Protein AF-A0A1M7NW04-F1 (afdb_monomer_lite)

Foldseek 3Di:
DVVLQVVLVVQLVVLVVQLVVCVVVVVVVSNLVSVLCSCQSVLVVDDVSNVVSVVSSVVSCVVVVVVVVVVVVVVVVCVVVVVVVDDDD

Radius of gyration: 14.63 Å; chains: 1; bounding box: 44×24×37 Å

Structure (mmCIF, N/CA/C/O backbone):
data_AF-A0A1M7NW04-F1
#
_entry.id   AF-A0A1M7NW04-F1
#
loop_
_atom_site.group_PDB
_atom_site.id
_atom_site.type_symbol
_atom_site.label_atom_id
_atom_site.label_alt_id
_atom_site.label_comp_id
_atom_site.label_asym_id
_atom_site.label_entity_id
_atom_site.label_seq_id
_atom_site.pdbx_PDB_ins_code
_atom_site.Cartn_x
_atom_site.Cartn_y
_atom_site.Cartn_z
_atom_site.occupancy
_atom_site.B_iso_or_equiv
_atom_site.auth_seq_id
_atom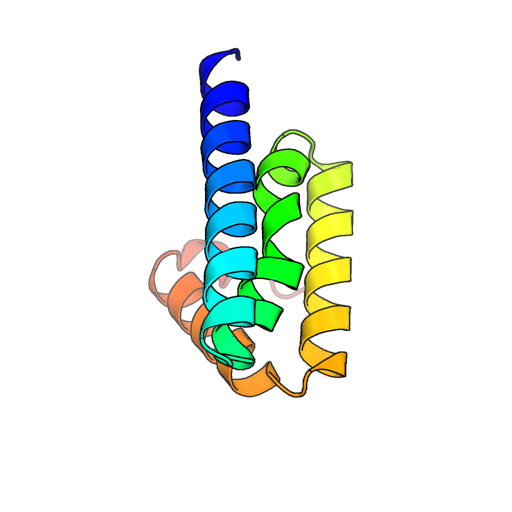_site.auth_comp_id
_atom_site.auth_asym_id
_atom_site.auth_atom_id
_atom_site.pdbx_PDB_model_num
ATOM 1 N N . MET A 1 1 ? 4.838 -0.607 -21.604 1.00 81.44 1 MET A N 1
ATOM 2 C CA . MET A 1 1 ? 4.892 0.580 -20.696 1.00 81.44 1 MET A CA 1
ATOM 3 C C . MET A 1 1 ? 3.486 1.072 -20.365 1.00 81.44 1 MET A C 1
ATOM 5 O O . MET A 1 1 ? 3.239 1.454 -19.226 1.00 81.44 1 MET A O 1
ATOM 9 N N . PHE A 1 2 ? 2.569 1.025 -21.338 1.00 94.56 2 PHE A N 1
ATOM 10 C CA . PHE A 1 2 ? 1.139 1.249 -21.131 1.00 94.56 2 PHE A CA 1
ATOM 11 C C . PHE A 1 2 ? 0.555 0.320 -20.056 1.00 94.56 2 PHE A C 1
ATOM 13 O O . PHE A 1 2 ? -0.090 0.790 -19.130 1.00 94.56 2 PHE A O 1
ATOM 20 N N . GLU A 1 3 ? 0.866 -0.974 -20.115 1.00 97.44 3 GLU A N 1
ATOM 21 C CA . GLU A 1 3 ? 0.313 -2.019 -19.248 1.00 97.44 3 GLU A CA 1
ATOM 22 C C . GLU A 1 3 ? 0.624 -1.757 -17.771 1.00 97.44 3 GLU A C 1
ATOM 24 O O . GLU A 1 3 ? -0.284 -1.739 -16.946 1.00 97.44 3 GLU A O 1
ATOM 29 N N . LYS A 1 4 ? 1.894 -1.470 -17.435 1.00 96.06 4 LYS A N 1
ATOM 30 C CA . LYS A 1 4 ? 2.315 -1.145 -16.058 1.00 96.06 4 LYS A CA 1
ATOM 31 C C . LYS A 1 4 ? 1.560 0.080 -15.527 1.00 96.06 4 LYS A C 1
ATOM 33 O O . LYS A 1 4 ? 1.090 0.063 -14.396 1.00 96.06 4 LYS A O 1
ATOM 38 N N . ARG A 1 5 ? 1.415 1.125 -16.352 1.00 96.12 5 ARG A N 1
ATOM 39 C CA . ARG A 1 5 ? 0.696 2.358 -15.988 1.00 96.12 5 ARG A CA 1
ATOM 40 C C . ARG A 1 5 ? -0.800 2.120 -15.812 1.00 96.12 5 ARG A C 1
ATOM 42 O O . ARG A 1 5 ? -1.378 2.615 -14.853 1.00 96.12 5 ARG A O 1
ATOM 49 N N . PHE A 1 6 ? -1.408 1.352 -16.710 1.00 97.44 6 PHE A N 1
ATOM 50 C CA . PHE A 1 6 ? -2.821 1.007 -16.636 1.00 97.44 6 PHE A CA 1
ATOM 51 C C . PHE A 1 6 ? -3.125 0.177 -15.384 1.00 97.44 6 PHE A C 1
ATOM 53 O O . PHE A 1 6 ? -4.035 0.519 -14.639 1.00 97.44 6 PHE A O 1
ATOM 60 N N . LEU A 1 7 ? -2.319 -0.847 -15.086 1.00 98.12 7 LEU A N 1
ATOM 61 C CA . LEU A 1 7 ? -2.480 -1.656 -13.873 1.00 98.12 7 LEU A CA 1
ATOM 62 C C . LEU A 1 7 ? -2.284 -0.829 -12.596 1.00 98.12 7 LEU A C 1
ATOM 64 O O . LEU A 1 7 ? -3.073 -0.953 -11.663 1.00 98.12 7 LEU A O 1
ATOM 68 N N . ALA A 1 8 ? -1.280 0.052 -12.567 1.00 97.31 8 ALA A N 1
ATOM 69 C CA . ALA A 1 8 ? -1.081 0.977 -11.454 1.00 97.31 8 ALA A CA 1
ATOM 70 C C . ALA A 1 8 ? -2.293 1.902 -11.253 1.00 97.31 8 ALA A C 1
ATOM 72 O O . ALA A 1 8 ? -2.730 2.105 -10.124 1.00 97.31 8 ALA A O 1
ATOM 73 N N . TYR A 1 9 ? -2.874 2.414 -12.342 1.00 97.75 9 TYR A N 1
ATOM 74 C CA . TYR A 1 9 ? -4.085 3.231 -12.287 1.00 97.75 9 TYR A CA 1
ATOM 75 C C . TYR A 1 9 ? -5.301 2.448 -11.773 1.00 97.75 9 TYR A C 1
ATOM 77 O O . TYR A 1 9 ? -6.019 2.949 -10.913 1.00 97.75 9 TYR A O 1
ATOM 85 N N . VAL A 1 10 ? -5.503 1.210 -12.238 1.00 98.31 10 VAL A N 1
ATOM 86 C CA . VAL A 1 10 ? -6.586 0.337 -11.750 1.00 98.31 10 VAL A CA 1
ATOM 87 C C . VAL A 1 10 ? -6.447 0.081 -10.246 1.00 98.31 10 VAL A C 1
ATOM 89 O O . VAL A 1 10 ? -7.431 0.170 -9.515 1.00 98.31 10 VAL A O 1
ATOM 92 N N . LEU A 1 11 ? -5.234 -0.182 -9.756 1.00 98.06 11 LEU A N 1
ATOM 93 C CA . LEU A 1 11 ? -4.983 -0.356 -8.321 1.00 98.06 11 LEU A CA 1
ATOM 94 C C . LEU A 1 11 ? -5.250 0.930 -7.529 1.00 98.06 11 LEU A C 1
ATOM 96 O O . LEU A 1 11 ? -5.896 0.873 -6.486 1.00 98.06 11 LEU A O 1
ATOM 100 N N . TYR A 1 12 ? -4.789 2.077 -8.038 1.00 97.75 12 TYR A N 1
ATOM 101 C CA . TYR A 1 12 ? -5.040 3.389 -7.439 1.00 97.75 12 TYR A CA 1
ATOM 102 C C . TYR A 1 12 ? -6.541 3.647 -7.276 1.00 97.75 12 TYR A C 1
ATOM 104 O O . TYR A 1 12 ? -6.999 3.904 -6.164 1.00 97.75 12 TYR A O 1
ATOM 112 N N . ILE A 1 13 ? -7.316 3.528 -8.360 1.00 98.19 13 ILE A N 1
ATOM 113 C CA . ILE A 1 13 ? -8.746 3.850 -8.318 1.00 98.19 13 ILE A CA 1
ATOM 114 C C . ILE A 1 13 ? -9.522 2.856 -7.448 1.00 98.19 13 ILE A C 1
ATOM 116 O O . ILE A 1 13 ? -10.371 3.271 -6.669 1.00 98.19 13 ILE A O 1
ATOM 120 N N . THR A 1 14 ? -9.152 1.572 -7.471 1.00 98.31 14 THR A N 1
ATOM 121 C CA . THR A 1 14 ? -9.771 0.555 -6.605 1.00 98.31 14 THR A CA 1
ATOM 122 C C . THR A 1 14 ? -9.563 0.881 -5.123 1.00 98.31 14 THR A C 1
ATOM 124 O O . THR A 1 14 ? -10.488 0.759 -4.326 1.00 98.31 14 THR A O 1
ATOM 127 N N . LEU A 1 15 ? -8.364 1.320 -4.722 1.00 97.62 15 LEU A N 1
ATOM 128 C CA . LEU A 1 15 ? -8.095 1.705 -3.331 1.00 97.62 15 LEU A CA 1
ATOM 129 C C . LEU A 1 15 ? -8.862 2.973 -2.926 1.00 97.62 15 LEU A C 1
ATOM 131 O O . LEU A 1 15 ? -9.317 3.066 -1.787 1.00 97.62 15 LEU A O 1
ATOM 135 N N . VAL A 1 16 ? -9.061 3.918 -3.850 1.00 97.50 16 VAL A N 1
ATOM 136 C CA . VAL A 1 16 ? -9.921 5.090 -3.613 1.00 97.50 16 VAL A CA 1
ATOM 137 C C . VAL A 1 16 ? -11.373 4.665 -3.377 1.00 97.50 16 VAL A C 1
ATOM 139 O O . VAL A 1 16 ? -11.964 5.082 -2.383 1.00 97.50 16 VAL A O 1
ATOM 142 N N . GLU A 1 17 ? -11.920 3.781 -4.213 1.00 98.12 17 GLU A N 1
ATOM 143 C CA . GLU A 1 17 ? -13.285 3.259 -4.049 1.00 98.12 17 GLU A CA 1
ATOM 144 C C . GLU A 1 17 ? -13.454 2.486 -2.729 1.00 98.12 17 GLU A C 1
ATOM 146 O O . GLU A 1 17 ? -14.455 2.647 -2.030 1.00 98.12 17 GLU A O 1
ATOM 151 N N . ILE A 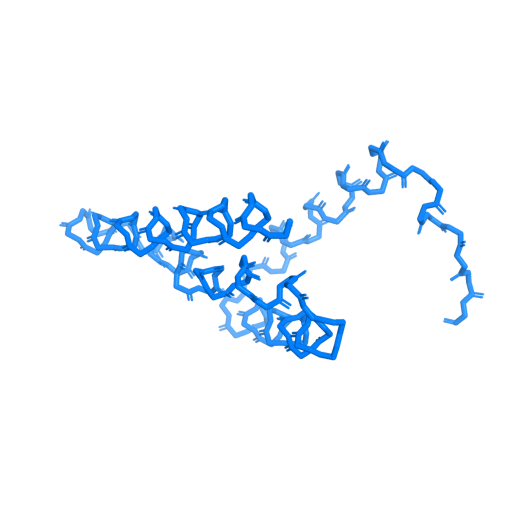1 18 ? -12.464 1.672 -2.337 1.00 97.88 18 ILE A N 1
ATOM 152 C CA . ILE A 1 18 ? -12.483 0.963 -1.048 1.00 97.88 18 ILE A CA 1
ATOM 153 C C . ILE A 1 18 ? -12.483 1.959 0.116 1.00 97.88 18 ILE A C 1
ATOM 155 O O . ILE A 1 18 ? -13.219 1.756 1.083 1.00 97.88 18 ILE A O 1
ATOM 159 N N . ARG A 1 19 ? -11.694 3.039 0.035 1.00 97.00 19 ARG A N 1
ATOM 160 C CA . ARG A 1 19 ? -11.677 4.092 1.060 1.00 97.00 19 ARG A CA 1
ATOM 161 C C . ARG A 1 19 ? -13.057 4.731 1.221 1.00 97.00 19 ARG A C 1
ATOM 163 O O . ARG A 1 19 ? -13.509 4.897 2.352 1.00 97.00 19 ARG A O 1
ATOM 170 N N . GLU A 1 20 ? -13.721 5.067 0.117 1.00 97.31 20 GLU A N 1
ATOM 171 C CA . GLU A 1 20 ? -15.067 5.658 0.127 1.00 97.31 20 GLU A CA 1
ATOM 172 C C . GLU A 1 20 ? -16.087 4.707 0.764 1.00 97.31 20 GLU A C 1
ATOM 174 O O . GLU A 1 20 ? -16.784 5.083 1.705 1.00 97.31 20 GLU A O 1
ATOM 179 N N . GLN A 1 21 ? -16.094 3.436 0.357 1.00 97.75 21 GLN A N 1
ATOM 180 C CA . GLN A 1 21 ? -16.980 2.431 0.952 1.00 97.75 21 GLN A CA 1
ATOM 181 C C . GLN A 1 21 ? -16.696 2.193 2.439 1.00 97.75 21 GLN A C 1
ATOM 183 O O . GLN A 1 21 ? -17.616 1.943 3.219 1.00 97.75 21 GLN A O 1
ATOM 188 N N . ALA A 1 22 ? -15.426 2.220 2.842 1.00 97.25 22 ALA A N 1
ATOM 189 C CA . ALA A 1 22 ? -15.039 2.054 4.235 1.00 97.25 22 ALA A CA 1
ATOM 190 C C . ALA A 1 22 ? -15.517 3.233 5.092 1.00 97.25 22 ALA A C 1
ATOM 192 O O . ALA A 1 22 ? -16.017 3.014 6.195 1.00 97.25 22 ALA A O 1
ATOM 193 N N . TYR A 1 23 ? -15.438 4.458 4.562 1.00 96.88 23 TYR A N 1
ATOM 194 C CA . TYR A 1 23 ? -15.995 5.647 5.202 1.00 96.88 23 TYR A CA 1
ATOM 195 C C . TYR A 1 23 ? -17.511 5.519 5.403 1.00 96.88 23 TYR A C 1
ATOM 197 O O . TYR A 1 23 ? -17.996 5.679 6.522 1.00 96.88 23 TYR A O 1
ATOM 205 N N . GLU A 1 24 ? -18.253 5.147 4.356 1.00 97.38 24 GLU A N 1
ATOM 206 C CA . GLU A 1 24 ? -19.713 4.970 4.418 1.00 97.38 24 GLU A CA 1
ATOM 207 C C . GLU A 1 24 ? -20.147 3.899 5.428 1.00 97.38 24 GLU A C 1
ATOM 209 O O . GLU A 1 24 ? -21.180 4.033 6.085 1.00 97.38 24 GLU A O 1
ATOM 214 N N . LYS A 1 25 ? -19.354 2.833 5.571 1.00 97.44 25 LYS A N 1
ATOM 215 C CA . LYS A 1 25 ? -19.632 1.716 6.488 1.00 97.44 25 LYS A CA 1
ATOM 216 C C . LYS A 1 25 ? -19.100 1.937 7.906 1.00 97.44 25 LYS A C 1
ATOM 218 O O . LYS A 1 25 ? -19.335 1.091 8.767 1.00 97.44 25 LYS A O 1
ATOM 223 N N . GLY A 1 26 ? -18.375 3.029 8.157 1.00 95.25 26 GLY A N 1
ATOM 224 C CA . GLY A 1 26 ? -17.701 3.271 9.435 1.00 95.25 26 GLY A CA 1
ATOM 225 C C . GLY A 1 26 ? -16.561 2.287 9.736 1.00 95.25 26 GLY A C 1
ATOM 226 O O . GLY A 1 26 ? -16.199 2.103 10.899 1.00 95.25 26 GLY A O 1
ATOM 227 N N . ASP A 1 27 ? -15.987 1.642 8.715 1.00 95.19 27 ASP A N 1
ATOM 228 C CA . ASP A 1 27 ? -14.808 0.786 8.865 1.00 95.19 27 ASP A CA 1
ATOM 229 C C . ASP A 1 27 ? -13.541 1.647 8.858 1.00 95.19 27 ASP A C 1
ATOM 231 O O . ASP A 1 27 ? -12.852 1.807 7.848 1.00 95.19 27 ASP A O 1
ATOM 235 N N . ASN A 1 28 ? -13.227 2.210 10.024 1.00 90.25 28 ASN A N 1
ATOM 236 C CA . ASN A 1 28 ? -12.070 3.085 10.195 1.00 90.25 28 ASN A CA 1
ATOM 237 C C . ASN A 1 28 ? -10.756 2.405 9.791 1.00 90.25 28 ASN A C 1
ATOM 239 O O . ASN A 1 28 ? -9.861 3.058 9.261 1.00 90.25 28 ASN A O 1
ATOM 243 N N . ARG A 1 29 ? -10.619 1.094 10.022 1.00 89.25 29 ARG A N 1
ATOM 244 C CA . ARG A 1 29 ? -9.381 0.377 9.705 1.00 89.25 29 ARG A CA 1
ATOM 245 C C . ARG A 1 29 ? -9.179 0.306 8.197 1.00 89.25 29 ARG A C 1
ATOM 247 O O . ARG A 1 29 ? -8.092 0.620 7.713 1.00 89.25 29 ARG A O 1
ATOM 254 N N . LEU A 1 30 ? -10.207 -0.119 7.467 1.00 91.94 30 LEU A N 1
ATOM 255 C CA . LEU A 1 30 ? -10.135 -0.227 6.014 1.00 91.94 30 LEU A CA 1
ATOM 256 C C . LEU A 1 30 ? -10.019 1.150 5.354 1.00 91.94 30 LEU A C 1
ATOM 258 O O . LEU A 1 30 ? -9.279 1.293 4.379 1.00 91.94 30 LEU A O 1
ATOM 262 N N . TYR A 1 31 ? -10.676 2.160 5.930 1.00 94.75 31 TYR A N 1
ATOM 263 C CA . TYR A 1 31 ? -10.551 3.552 5.515 1.00 94.75 31 TYR A CA 1
ATOM 264 C C . TYR A 1 31 ? -9.092 4.002 5.571 1.00 94.75 31 TYR A C 1
ATOM 266 O O . TYR A 1 31 ? -8.531 4.384 4.547 1.00 94.75 31 TYR A O 1
ATOM 274 N N . TRP A 1 32 ? -8.449 3.882 6.734 1.0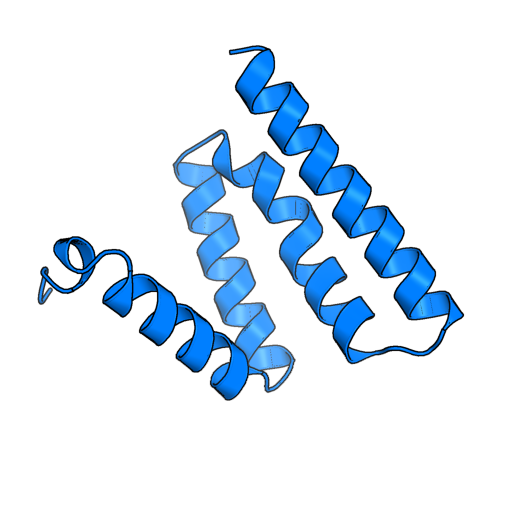0 90.88 32 TRP A N 1
ATOM 275 C CA . TRP A 1 32 ? -7.079 4.349 6.919 1.00 90.88 32 TRP A CA 1
ATOM 276 C C . TRP A 1 32 ? -6.059 3.580 6.082 1.00 90.88 32 TRP A C 1
ATOM 278 O O . TRP A 1 32 ? -5.167 4.185 5.495 1.00 90.88 32 TRP A O 1
ATOM 288 N N . LEU A 1 33 ? -6.190 2.254 5.984 1.00 90.62 33 LEU A N 1
ATOM 289 C CA . LEU A 1 33 ? -5.288 1.454 5.150 1.00 90.62 33 LEU A CA 1
ATOM 290 C C . LEU A 1 33 ? -5.379 1.861 3.678 1.00 90.62 33 LEU A C 1
ATOM 292 O O . LEU A 1 33 ? -4.357 2.020 3.014 1.00 90.62 33 LEU A O 1
ATOM 296 N N . SER A 1 34 ? -6.595 2.060 3.176 1.00 94.12 34 SER A N 1
ATOM 297 C CA . SER A 1 34 ? -6.810 2.478 1.792 1.00 94.12 34 SER A CA 1
ATOM 298 C C . SER A 1 34 ? -6.342 3.917 1.570 1.00 94.12 34 SER A C 1
ATOM 300 O O . SER A 1 34 ? -5.728 4.213 0.548 1.00 94.12 34 SER A O 1
ATOM 302 N N . ASP A 1 35 ? -6.535 4.795 2.555 1.00 93.25 35 ASP A N 1
ATOM 303 C CA . ASP A 1 35 ? -6.047 6.174 2.520 1.00 93.25 35 ASP A CA 1
ATOM 304 C C . ASP A 1 35 ? -4.517 6.262 2.482 1.00 93.25 35 ASP A C 1
ATOM 306 O O . ASP A 1 35 ? -3.966 7.066 1.739 1.00 93.25 35 ASP A O 1
ATOM 310 N N . ILE A 1 36 ? -3.803 5.383 3.181 1.00 92.19 36 ILE A N 1
ATOM 311 C CA . ILE A 1 36 ? -2.338 5.360 3.111 1.00 92.19 36 ILE A CA 1
ATOM 312 C C . ILE A 1 36 ? -1.852 4.781 1.781 1.00 92.19 36 ILE A C 1
ATOM 314 O O . ILE A 1 36 ? -0.893 5.275 1.190 1.00 92.19 36 ILE A O 1
ATOM 318 N N . LEU A 1 37 ? -2.489 3.706 1.316 1.00 94.56 37 LEU A N 1
ATOM 319 C CA . LEU A 1 37 ? -1.951 2.899 0.225 1.00 94.56 37 LEU A CA 1
ATOM 320 C C . LEU A 1 37 ? -2.387 3.365 -1.162 1.00 94.56 37 LEU A C 1
ATOM 322 O O . LEU A 1 37 ? -1.734 2.987 -2.132 1.00 94.56 37 LEU A O 1
ATOM 326 N N . HIS A 1 38 ? -3.453 4.164 -1.291 1.00 94.94 38 HIS A N 1
ATOM 327 C CA . HIS A 1 38 ? -4.033 4.459 -2.605 1.00 94.94 38 HIS A CA 1
ATOM 328 C C . HIS A 1 38 ? -3.039 5.069 -3.595 1.00 94.94 38 HIS A C 1
ATOM 330 O O . HIS A 1 38 ? -3.103 4.735 -4.770 1.00 94.94 38 HIS A O 1
ATOM 336 N N . THR A 1 39 ? -2.085 5.893 -3.152 1.00 91.69 39 THR A N 1
ATOM 337 C CA . THR A 1 39 ? -1.080 6.528 -4.027 1.00 91.69 39 THR A CA 1
ATOM 338 C C . THR A 1 39 ? 0.105 5.626 -4.374 1.00 91.69 39 THR A C 1
ATOM 340 O O . THR A 1 39 ? 0.764 5.855 -5.390 1.00 91.69 39 THR A O 1
ATOM 343 N N . VAL A 1 40 ? 0.354 4.575 -3.585 1.00 95.12 40 VAL A N 1
ATOM 344 C CA . VAL A 1 40 ? 1.517 3.686 -3.737 1.00 95.12 40 VAL A CA 1
ATOM 345 C C . VAL A 1 40 ? 1.620 3.084 -5.144 1.00 95.12 40 VAL A C 1
ATOM 347 O O . VAL A 1 40 ? 2.706 3.166 -5.716 1.00 95.12 40 VAL A O 1
ATOM 350 N N . PRO A 1 41 ? 0.550 2.547 -5.771 1.00 96.12 41 PRO A N 1
ATOM 351 C CA . PRO A 1 41 ? 0.639 1.961 -7.108 1.00 96.12 41 PRO A CA 1
ATOM 352 C C . PRO A 1 41 ? 1.244 2.892 -8.162 1.00 96.12 41 PRO A C 1
ATOM 354 O O . PRO A 1 41 ? 2.028 2.443 -8.998 1.00 96.12 41 PRO A O 1
ATOM 357 N N . LEU A 1 42 ? 0.901 4.183 -8.119 1.00 94.50 42 LEU A N 1
ATOM 358 C CA . LEU A 1 42 ? 1.422 5.170 -9.065 1.00 94.50 42 LEU A CA 1
ATOM 359 C C . LEU A 1 42 ? 2.885 5.507 -8.766 1.00 94.50 42 LEU A C 1
ATOM 361 O O . LEU A 1 42 ? 3.677 5.639 -9.699 1.00 94.50 42 LEU A O 1
ATOM 365 N N . SER A 1 43 ? 3.260 5.574 -7.488 1.00 94.62 43 SER A N 1
ATOM 366 C CA . SER A 1 43 ? 4.639 5.829 -7.065 1.00 94.62 43 SER A CA 1
ATOM 367 C C . SER A 1 43 ? 5.605 4.702 -7.442 1.00 94.62 43 SER A C 1
ATOM 369 O O . SER A 1 43 ? 6.770 4.975 -7.689 1.00 94.62 43 SER A O 1
ATOM 371 N N . LEU A 1 44 ? 5.141 3.453 -7.586 1.00 93.75 44 LEU A N 1
ATOM 372 C CA . LEU A 1 44 ? 5.962 2.309 -8.037 1.00 93.75 44 LEU A CA 1
ATOM 373 C C . LEU A 1 44 ? 6.396 2.383 -9.519 1.00 93.75 44 LEU A C 1
ATOM 375 O O . LEU A 1 44 ? 7.083 1.491 -10.039 1.00 93.75 44 LEU A O 1
ATOM 379 N N . LEU A 1 45 ? 5.931 3.390 -10.260 1.00 93.00 45 LEU A N 1
ATOM 380 C CA . LEU A 1 45 ? 6.322 3.592 -11.653 1.00 93.00 45 LEU A CA 1
ATOM 381 C C . LEU A 1 45 ? 7.719 4.213 -11.791 1.00 93.00 45 LEU A C 1
ATOM 383 O O . LEU A 1 45 ? 8.286 4.096 -12.877 1.00 93.00 45 LEU A O 1
ATOM 387 N N . ASP A 1 46 ? 8.243 4.813 -10.722 1.00 93.25 46 ASP A N 1
ATOM 388 C CA . ASP A 1 46 ? 9.501 5.554 -10.666 1.00 93.25 46 ASP A CA 1
ATOM 389 C C . ASP A 1 46 ? 10.248 5.253 -9.352 1.00 93.25 46 ASP A C 1
ATOM 391 O O . ASP A 1 46 ? 9.636 5.182 -8.288 1.00 93.25 46 ASP A O 1
ATOM 395 N N . ASP A 1 47 ? 11.565 5.058 -9.415 1.00 90.69 47 ASP A N 1
ATOM 396 C CA . ASP A 1 47 ? 12.338 4.563 -8.266 1.00 90.69 47 ASP A CA 1
ATOM 397 C C . ASP A 1 47 ? 12.454 5.607 -7.141 1.00 90.69 47 ASP A C 1
ATOM 399 O O . ASP A 1 47 ? 12.338 5.267 -5.959 1.00 90.69 47 ASP A O 1
ATOM 403 N N . GLU A 1 48 ? 12.631 6.886 -7.488 1.00 91.44 48 GLU A N 1
ATOM 404 C CA . GLU A 1 48 ? 12.693 7.984 -6.515 1.00 91.44 48 GLU A CA 1
ATOM 405 C C . GLU A 1 48 ? 11.341 8.150 -5.806 1.00 91.44 48 GLU A C 1
ATOM 407 O O . GLU A 1 48 ? 11.262 8.184 -4.573 1.00 91.44 48 GLU A O 1
ATOM 412 N N . SER A 1 49 ? 10.260 8.139 -6.587 1.00 92.31 49 SER A N 1
ATOM 413 C CA . SER A 1 49 ? 8.884 8.192 -6.091 1.00 92.31 49 SER A CA 1
ATOM 414 C C . SER A 1 49 ? 8.544 6.987 -5.210 1.00 92.31 49 SER A C 1
ATOM 416 O O . SER A 1 49 ? 7.879 7.134 -4.182 1.00 92.31 49 SER A O 1
ATOM 418 N N . SER A 1 50 ? 9.026 5.794 -5.570 1.00 93.88 50 SER A N 1
ATOM 419 C CA . SER A 1 50 ? 8.839 4.566 -4.796 1.00 93.88 50 SER A CA 1
ATOM 420 C C . SER A 1 50 ? 9.491 4.665 -3.418 1.00 93.88 50 SER A C 1
ATOM 422 O O . SER A 1 50 ? 8.877 4.296 -2.414 1.00 93.88 50 SER A O 1
ATOM 424 N N . LYS A 1 51 ? 10.711 5.212 -3.336 1.00 93.50 51 LYS A N 1
ATOM 425 C CA . LYS A 1 51 ? 11.387 5.432 -2.051 1.00 93.50 51 LYS A CA 1
ATOM 426 C C . LYS A 1 51 ? 10.621 6.425 -1.171 1.00 93.50 51 LYS A C 1
ATOM 428 O O . LYS A 1 51 ? 10.365 6.133 -0.004 1.00 93.50 51 LYS A O 1
ATOM 433 N N . ALA A 1 52 ? 10.193 7.556 -1.733 1.00 92.25 52 ALA A N 1
ATOM 434 C CA . ALA A 1 52 ? 9.409 8.554 -1.002 1.00 92.25 52 ALA A CA 1
ATOM 435 C C . ALA A 1 52 ? 8.060 7.995 -0.502 1.00 92.25 52 ALA A C 1
ATOM 437 O O . ALA A 1 52 ? 7.619 8.298 0.612 1.00 92.25 52 ALA A O 1
ATOM 438 N N . ALA A 1 53 ? 7.410 7.144 -1.301 1.00 93.00 53 ALA A N 1
ATOM 439 C CA . ALA A 1 53 ? 6.184 6.458 -0.907 1.00 93.00 53 ALA A CA 1
ATOM 440 C C . ALA A 1 53 ? 6.420 5.476 0.249 1.00 93.00 53 ALA A C 1
ATOM 442 O O . ALA A 1 53 ? 5.618 5.438 1.181 1.00 93.00 53 ALA A O 1
ATOM 443 N N . TYR A 1 54 ? 7.533 4.736 0.234 1.00 94.06 54 TYR A N 1
ATOM 444 C CA . TYR A 1 54 ? 7.905 3.860 1.345 1.00 94.06 54 TYR A CA 1
ATOM 445 C C . TYR A 1 54 ? 8.114 4.651 2.644 1.00 94.06 54 TYR A C 1
ATOM 447 O O . TYR A 1 54 ? 7.528 4.315 3.669 1.00 94.06 54 TYR A O 1
ATOM 455 N N . GLU A 1 55 ? 8.860 5.757 2.605 1.00 93.12 55 GLU A N 1
ATOM 456 C CA . GLU A 1 55 ? 9.058 6.622 3.779 1.00 93.12 55 GLU A CA 1
ATOM 457 C C . GLU A 1 55 ? 7.739 7.218 4.298 1.00 93.12 55 GLU A C 1
ATOM 459 O O . GLU A 1 55 ? 7.532 7.340 5.508 1.00 93.12 55 GLU A O 1
ATOM 464 N N . THR A 1 56 ? 6.822 7.567 3.393 1.00 91.94 56 THR A N 1
ATOM 465 C CA . THR A 1 56 ? 5.486 8.063 3.749 1.00 91.94 56 THR A CA 1
ATOM 466 C C . THR A 1 56 ? 4.655 6.977 4.431 1.00 91.94 56 THR A C 1
ATOM 468 O O . THR A 1 56 ? 4.004 7.256 5.438 1.00 91.94 56 THR A O 1
ATOM 471 N N . LEU A 1 57 ? 4.714 5.737 3.934 1.00 92.06 57 LEU A N 1
ATOM 472 C CA . LEU A 1 57 ? 4.063 4.585 4.553 1.00 92.06 57 LEU A CA 1
ATOM 473 C C . LEU A 1 57 ? 4.580 4.351 5.977 1.00 92.06 57 LEU A C 1
ATOM 475 O O . LEU A 1 57 ? 3.765 4.185 6.878 1.00 92.06 57 LEU A O 1
ATOM 479 N N . ILE A 1 58 ? 5.898 4.399 6.205 1.00 92.69 58 ILE A N 1
ATOM 480 C CA . ILE A 1 58 ? 6.479 4.228 7.550 1.00 92.69 58 ILE A CA 1
ATOM 481 C C . ILE A 1 58 ? 5.940 5.281 8.526 1.00 92.69 58 ILE A C 1
ATOM 483 O O . ILE A 1 58 ? 5.425 4.931 9.586 1.00 92.69 58 ILE A O 1
ATOM 487 N N . LYS A 1 59 ? 5.958 6.563 8.142 1.00 92.56 59 LYS A N 1
ATOM 488 C CA . LYS A 1 59 ? 5.415 7.647 8.982 1.00 92.56 59 LYS A CA 1
ATOM 489 C C . LYS A 1 59 ? 3.924 7.468 9.269 1.00 92.56 59 LYS A C 1
ATOM 491 O O . LYS A 1 59 ? 3.445 7.816 10.346 1.00 92.56 59 LYS A O 1
ATOM 496 N N . ALA A 1 60 ? 3.170 6.959 8.298 1.00 90.06 60 ALA A N 1
ATOM 497 C CA . ALA A 1 60 ? 1.748 6.707 8.466 1.00 90.06 60 ALA A CA 1
ATOM 498 C C . ALA A 1 60 ? 1.476 5.516 9.398 1.00 90.06 60 ALA A C 1
ATOM 500 O O . ALA A 1 60 ? 0.542 5.576 10.195 1.00 90.06 60 ALA A O 1
ATOM 501 N N . VAL A 1 61 ? 2.307 4.472 9.335 1.00 89.75 61 VAL A N 1
ATOM 502 C CA . VAL A 1 61 ? 2.250 3.314 10.237 1.00 89.75 61 VAL A CA 1
ATOM 503 C C . VAL A 1 61 ? 2.435 3.745 11.690 1.00 89.75 61 VAL A C 1
ATOM 505 O O . VAL A 1 61 ? 1.619 3.360 12.524 1.00 89.75 61 VAL A O 1
ATOM 508 N N . GLU A 1 62 ? 3.439 4.583 11.962 1.00 89.38 62 GLU A N 1
ATOM 509 C CA . GLU A 1 62 ? 3.699 5.146 13.296 1.00 89.38 62 GLU A CA 1
ATOM 510 C C . GLU A 1 62 ? 2.537 6.026 13.774 1.00 89.38 62 GLU A C 1
ATOM 512 O O . GLU A 1 62 ? 2.060 5.912 14.899 1.00 89.38 62 GLU A O 1
ATOM 517 N N . LYS A 1 63 ? 2.027 6.905 12.902 1.00 89.88 63 LYS A N 1
ATOM 518 C CA . LYS A 1 63 ? 0.934 7.823 13.251 1.00 89.88 63 LYS A CA 1
ATOM 519 C C . LYS A 1 63 ? -0.371 7.099 13.596 1.00 89.88 63 LYS A C 1
ATOM 521 O O . LYS A 1 63 ? -1.173 7.630 14.361 1.00 89.88 63 LYS A O 1
ATOM 526 N N . LEU A 1 64 ? -0.623 5.951 12.973 1.00 87.81 64 LEU A N 1
ATOM 527 C CA . LEU A 1 64 ? -1.854 5.186 13.153 1.00 87.81 64 LEU A CA 1
ATOM 528 C C . LEU A 1 64 ? -1.730 4.038 14.157 1.00 87.81 64 LEU A C 1
ATOM 530 O O . LEU A 1 64 ? -2.706 3.310 14.329 1.00 87.81 64 LEU A O 1
ATOM 534 N N . GLU A 1 65 ? -0.565 3.864 14.788 1.00 89.94 65 GLU A N 1
ATOM 535 C CA . GLU A 1 65 ? -0.309 2.796 15.763 1.00 89.94 65 GLU A CA 1
ATOM 536 C C . GLU A 1 65 ? -0.597 1.390 15.178 1.00 89.94 65 GLU A C 1
ATOM 538 O O . GLU A 1 65 ? -1.190 0.512 15.814 1.00 89.94 65 GLU A O 1
ATOM 543 N N . ILE A 1 66 ? -0.227 1.180 13.904 1.00 88.81 66 ILE A N 1
ATOM 544 C CA . ILE A 1 66 ? -0.420 -0.089 13.170 1.00 88.81 66 ILE A CA 1
ATOM 545 C C . ILE A 1 66 ? 0.893 -0.852 12.939 1.00 88.81 66 ILE A C 1
ATOM 547 O O . ILE A 1 66 ? 0.997 -1.673 12.021 1.00 88.81 66 ILE A O 1
ATOM 551 N N . GLU A 1 67 ? 1.904 -0.631 13.777 1.00 91.75 67 GLU A N 1
ATOM 552 C CA . GLU A 1 67 ? 3.238 -1.232 13.666 1.00 91.75 67 GLU A CA 1
ATOM 553 C C . GLU A 1 67 ? 3.171 -2.760 13.681 1.00 91.75 67 GLU A C 1
ATOM 555 O O . GLU A 1 67 ? 3.886 -3.424 12.931 1.00 91.75 67 GLU A O 1
ATOM 560 N N . GLY A 1 68 ? 2.272 -3.335 14.487 1.00 91.19 68 GLY A N 1
ATOM 561 C CA . GLY A 1 68 ? 2.061 -4.784 14.538 1.00 91.19 68 GLY A CA 1
ATOM 562 C C . GLY A 1 68 ? 1.591 -5.362 13.200 1.00 91.19 68 GLY A C 1
ATOM 563 O O . GLY A 1 68 ? 2.084 -6.404 12.766 1.00 91.19 68 GLY A O 1
ATOM 564 N N . TRP A 1 69 ? 0.686 -4.662 12.508 1.00 90.06 69 TRP A N 1
ATOM 565 C CA . TRP A 1 69 ? 0.243 -5.055 11.168 1.00 90.06 69 TRP A CA 1
ATOM 566 C C . TRP A 1 69 ? 1.381 -4.930 10.153 1.00 90.06 69 TRP A C 1
ATOM 568 O O . TRP A 1 69 ? 1.584 -5.843 9.352 1.00 90.06 69 TRP A O 1
ATOM 578 N N . PHE A 1 70 ? 2.143 -3.834 10.204 1.00 91.12 70 PHE A N 1
ATOM 579 C CA . PHE A 1 70 ? 3.252 -3.612 9.282 1.00 91.12 70 PHE A CA 1
ATOM 580 C C . PHE A 1 70 ? 4.353 -4.664 9.462 1.00 91.12 70 PHE A C 1
ATOM 582 O O . PHE A 1 70 ? 4.764 -5.296 8.491 1.00 91.12 70 PHE A O 1
ATOM 589 N N . LYS A 1 71 ? 4.752 -4.944 10.709 1.00 94.25 71 LYS A N 1
ATOM 590 C CA . LYS A 1 71 ? 5.723 -5.993 11.046 1.00 94.25 71 LYS A CA 1
ATOM 591 C C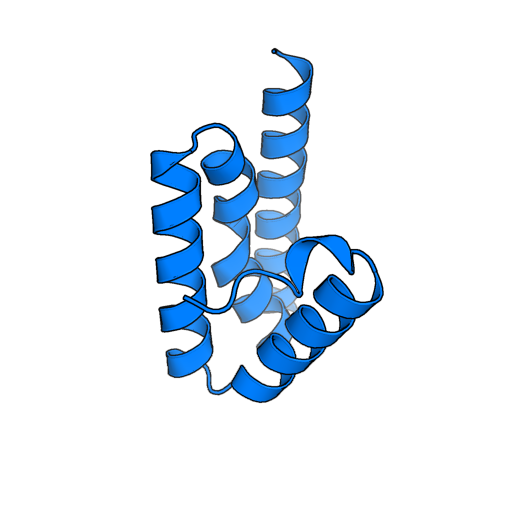 . LYS A 1 71 ? 5.289 -7.360 10.517 1.00 94.25 71 LYS A C 1
ATOM 593 O O . LYS A 1 71 ? 6.095 -8.041 9.891 1.00 94.25 71 LYS A O 1
ATOM 598 N N . GLN A 1 72 ? 4.019 -7.729 10.697 1.00 95.50 72 GLN A N 1
ATOM 599 C CA . GLN A 1 72 ? 3.486 -8.988 10.172 1.00 95.50 72 GLN A CA 1
ATOM 600 C C . GLN A 1 72 ? 3.626 -9.078 8.642 1.00 95.50 72 GLN A C 1
ATOM 602 O O . GLN A 1 72 ? 4.042 -10.110 8.118 1.00 95.50 72 GLN A O 1
ATOM 607 N N . ARG A 1 73 ? 3.298 -8.005 7.910 1.00 94.69 73 ARG A N 1
ATOM 608 C CA . ARG A 1 73 ? 3.442 -7.968 6.444 1.00 94.69 73 ARG A CA 1
ATOM 609 C C . ARG A 1 73 ? 4.907 -8.046 6.008 1.00 94.69 73 ARG A C 1
ATOM 611 O O . ARG A 1 73 ? 5.197 -8.728 5.028 1.00 94.69 73 ARG A O 1
ATOM 618 N N . SER A 1 74 ? 5.820 -7.418 6.746 1.00 93.50 74 SER A N 1
ATOM 619 C CA . SER A 1 74 ? 7.264 -7.509 6.499 1.00 93.50 74 SER A CA 1
ATOM 620 C C . SER A 1 74 ? 7.800 -8.926 6.721 1.00 93.50 74 SER A C 1
ATOM 622 O O . SER A 1 74 ? 8.519 -9.452 5.878 1.00 93.50 74 SER A O 1
ATOM 624 N N . GLU A 1 75 ? 7.409 -9.593 7.809 1.00 95.56 75 GLU A N 1
ATOM 625 C CA . GLU A 1 75 ? 7.779 -10.993 8.069 1.00 95.56 75 GLU A CA 1
ATOM 626 C C . GLU A 1 75 ? 7.258 -11.934 6.972 1.00 95.56 75 GLU A C 1
ATOM 628 O O . GLU A 1 75 ? 7.982 -12.807 6.493 1.00 95.56 75 GLU A O 1
ATOM 633 N N . GLU A 1 76 ? 6.014 -11.736 6.528 1.00 96.19 76 GLU A N 1
ATOM 634 C CA . GLU A 1 76 ? 5.430 -12.483 5.410 1.00 96.19 76 GLU A CA 1
ATOM 635 C C . GLU A 1 76 ? 6.160 -12.225 4.088 1.00 96.19 76 GLU A C 1
ATOM 637 O O . GLU A 1 76 ? 6.371 -13.166 3.318 1.00 96.19 76 GLU A O 1
ATOM 642 N N . PHE A 1 77 ? 6.568 -10.978 3.836 1.00 95.56 77 PHE A N 1
ATOM 643 C CA . PHE A 1 77 ? 7.366 -10.611 2.671 1.00 95.56 77 PHE A CA 1
ATOM 644 C C . PHE A 1 77 ? 8.699 -11.364 2.667 1.00 95.56 77 PHE A C 1
ATOM 646 O O . PHE A 1 77 ? 8.978 -12.080 1.710 1.00 95.56 77 PHE A O 1
ATOM 653 N N . TYR A 1 78 ? 9.469 -11.302 3.753 1.00 95.00 78 TYR A N 1
ATOM 654 C CA . TYR A 1 78 ? 10.761 -11.987 3.855 1.00 95.00 78 TYR A CA 1
ATOM 655 C C . TYR A 1 78 ? 10.644 -13.510 3.815 1.00 95.00 78 TYR A C 1
ATOM 657 O O . TYR A 1 78 ? 11.483 -14.191 3.232 1.00 95.00 78 TYR A O 1
ATOM 665 N N . LYS A 1 79 ? 9.573 -14.070 4.384 1.00 95.19 79 LYS A N 1
ATOM 666 C CA . LYS A 1 79 ? 9.286 -15.503 4.270 1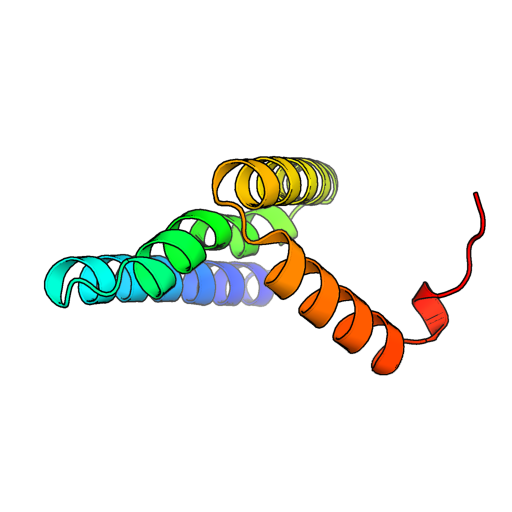.00 95.19 79 LYS A CA 1
ATOM 667 C C . LYS A 1 79 ? 9.015 -15.922 2.822 1.00 95.19 79 LYS A C 1
ATOM 669 O O . LYS A 1 79 ? 9.341 -17.046 2.444 1.00 95.19 79 LYS A O 1
ATOM 674 N N . ARG A 1 80 ? 8.375 -15.054 2.033 1.00 96.31 80 ARG A N 1
ATOM 675 C CA . ARG A 1 80 ? 8.030 -15.317 0.630 1.00 96.31 80 ARG A CA 1
ATOM 676 C C . ARG A 1 80 ? 9.182 -15.031 -0.330 1.00 96.31 80 ARG A C 1
ATOM 678 O O . ARG A 1 80 ? 9.285 -15.732 -1.333 1.00 96.31 80 ARG A O 1
ATOM 685 N N . TYR A 1 81 ? 10.016 -14.049 -0.008 1.00 94.62 81 TYR A N 1
ATOM 686 C CA . TYR A 1 81 ? 11.157 -13.610 -0.806 1.00 94.62 81 TYR A CA 1
ATOM 687 C C . TYR A 1 81 ? 12.432 -13.588 0.055 1.00 94.62 81 TYR A C 1
ATOM 689 O O . TYR A 1 81 ? 12.897 -12.515 0.460 1.00 94.62 81 TYR A O 1
ATOM 697 N N . PRO A 1 82 ? 12.987 -14.767 0.400 1.00 93.38 82 PRO A N 1
ATOM 698 C CA . PRO A 1 82 ? 14.135 -14.860 1.293 1.00 93.38 82 PRO A CA 1
ATOM 699 C C . PRO A 1 82 ? 15.400 -14.184 0.759 1.00 93.38 82 PRO A C 1
ATOM 701 O O . PRO A 1 82 ? 16.275 -13.841 1.542 1.00 93.38 82 PRO A O 1
ATOM 704 N N . GLU A 1 83 ? 15.5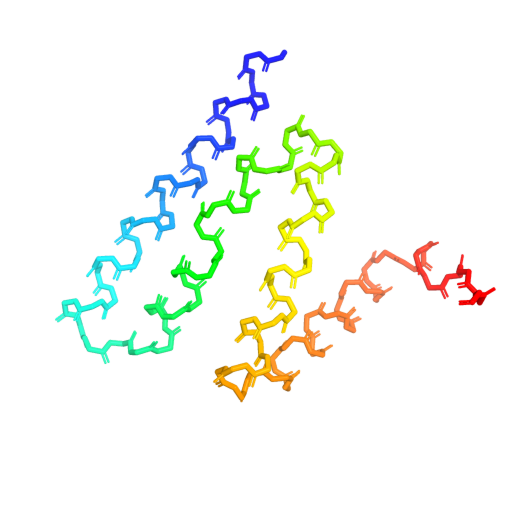05 -13.954 -0.549 1.00 93.69 83 GLU A N 1
ATOM 705 C CA . GLU A 1 83 ? 16.607 -13.221 -1.179 1.00 93.69 83 GLU A CA 1
ATOM 706 C C . GLU A 1 83 ? 16.746 -11.774 -0.677 1.00 93.69 83 GLU A C 1
ATOM 708 O O . GLU A 1 83 ? 17.821 -11.191 -0.779 1.00 93.69 83 GLU A O 1
ATOM 713 N N . TYR A 1 84 ? 15.689 -11.212 -0.080 1.00 88.44 84 TYR A N 1
ATOM 714 C CA . TYR A 1 84 ? 15.707 -9.885 0.537 1.00 88.44 84 TYR A CA 1
ATOM 715 C C . TYR A 1 84 ? 16.031 -9.909 2.042 1.00 88.44 84 TYR A C 1
ATOM 717 O O . TYR A 1 84 ? 16.137 -8.845 2.641 1.00 88.44 84 TYR A O 1
ATOM 725 N N . LEU A 1 85 ? 16.205 -11.084 2.671 1.00 83.19 85 LEU A N 1
ATOM 726 C CA . LEU A 1 85 ? 16.676 -11.187 4.067 1.00 83.19 85 LEU A CA 1
ATOM 727 C C . LEU A 1 85 ? 18.159 -10.819 4.219 1.00 83.19 85 LEU A C 1
ATOM 729 O O . LEU A 1 85 ? 18.624 -10.633 5.340 1.00 83.19 85 LEU A O 1
ATOM 733 N N . SER A 1 86 ? 18.904 -10.732 3.117 1.00 66.62 86 SER A N 1
ATOM 734 C CA . SER A 1 86 ? 20.348 -10.520 3.121 1.00 66.62 86 SER A CA 1
ATOM 735 C C . SER A 1 86 ? 20.745 -9.240 2.387 1.00 66.62 86 SER A C 1
ATOM 737 O O . SER A 1 86 ? 21.042 -9.277 1.200 1.00 66.62 86 SER A O 1
ATOM 739 N N . GLU A 1 87 ? 20.805 -8.135 3.124 1.00 49.16 87 GLU A N 1
ATOM 740 C CA . GLU A 1 87 ? 22.041 -7.368 3.316 1.00 49.16 87 GLU A CA 1
ATOM 741 C C . GLU A 1 87 ? 21.966 -6.754 4.721 1.00 49.16 87 GLU A C 1
ATOM 743 O O . GLU A 1 87 ? 21.250 -5.780 4.939 1.00 49.16 87 GLU A O 1
ATOM 748 N N . ASP A 1 88 ? 22.702 -7.325 5.680 1.00 49.12 88 ASP A N 1
ATOM 749 C CA . ASP A 1 88 ? 23.192 -6.536 6.811 1.00 49.12 88 ASP A CA 1
ATOM 750 C C . ASP A 1 88 ? 23.951 -5.328 6.228 1.00 49.12 88 ASP A C 1
ATOM 752 O O . ASP A 1 88 ? 25.040 -5.488 5.665 1.00 49.12 88 ASP A O 1
ATOM 756 N N . LYS A 1 89 ? 23.367 -4.132 6.339 1.00 38.56 89 LYS A N 1
ATOM 757 C CA . LYS A 1 89 ? 24.061 -2.841 6.296 1.00 38.56 89 LYS A CA 1
ATOM 758 C C . LYS A 1 89 ? 23.465 -1.905 7.333 1.00 38.56 89 LYS A C 1
ATOM 760 O O . LYS A 1 89 ? 22.229 -1.721 7.316 1.00 38.56 89 LYS A O 1
#

Sequence (89 aa):
MFEKRFLAYVLYITLVEIREQAYEKGDNRLYWLSDILHTVPLSLLDDESSKAAYETLIKAVEKLEIEGWFKQRSEEFYKRYPEYLSEDK

pLDDT: mean 91.91, std 9.71, range [38.56, 98.31]

Secondary structure (DSSP, 8-state):
-HHHHHHHHHHHHHHHHHHHHHHHHT-HHHHHHHHHHTTHHHHTTSHHHHHHHHHHHHHHHHHTT-HHHHHHHHHHHHHH-GGGS----